Protein AF-Q1WCI8-F1 (afdb_monomer_lite)

Secondary structure (DSSP, 8-state):
-HHHHHIIIIITHHHHHHGGGPPPSS-GGGSPPPPTTTS-SS-HHHHHHIIIIIHHHHHHHHHHHHHHHHHHTT--TTTTTTTHHHHH-SS---EE-TTS-EE-HHHHHHHHHHHHHHHHHHHHHHHHHHHHHHT-SSS-HHHH-S--HHHHHHHHHHHHHHHHHHHSTTHHHHT--

Structure (mmCIF, N/CA/C/O backbone):
data_AF-Q1WCI8-F1
#
_entry.id   AF-Q1WCI8-F1
#
loop_
_atom_site.group_PDB
_atom_site.id
_atom_site.type_symbol
_atom_site.label_atom_id
_atom_site.label_alt_id
_atom_site.label_comp_id
_atom_site.label_asym_id
_atom_site.label_entity_id
_atom_site.label_seq_id
_atom_site.pdbx_PDB_ins_code
_atom_site.Cartn_x
_atom_site.Cartn_y
_atom_site.Cartn_z
_atom_site.occupancy
_atom_site.B_iso_or_equiv
_atom_site.auth_seq_id
_atom_site.auth_comp_id
_atom_site.auth_asym_id
_atom_site.auth_atom_id
_atom_site.pdbx_PDB_model_num
ATOM 1 N N . THR A 1 1 ? 6.109 9.963 -5.063 1.00 59.97 1 THR A N 1
ATOM 2 C CA . THR A 1 1 ? 5.629 11.138 -4.290 1.00 59.97 1 THR A CA 1
ATOM 3 C C . THR A 1 1 ? 4.158 11.397 -4.529 1.00 59.97 1 THR A C 1
ATOM 5 O O . THR A 1 1 ? 3.443 11.562 -3.556 1.00 59.97 1 THR A O 1
ATOM 8 N N . ILE A 1 2 ? 3.682 11.377 -5.778 1.00 84.00 2 ILE A N 1
ATOM 9 C CA . ILE A 1 2 ? 2.245 11.486 -6.087 1.00 84.00 2 ILE A CA 1
ATOM 10 C C . ILE A 1 2 ? 1.453 10.314 -5.484 1.00 84.00 2 ILE A C 1
ATOM 12 O O . ILE A 1 2 ? 0.431 10.540 -4.853 1.00 84.00 2 ILE A O 1
ATOM 16 N N . THR A 1 3 ? 1.985 9.091 -5.558 1.00 84.44 3 THR A N 1
ATOM 17 C CA . THR A 1 3 ? 1.388 7.896 -4.933 1.00 84.44 3 THR A CA 1
ATOM 18 C C . THR A 1 3 ? 1.138 8.038 -3.430 1.00 84.44 3 THR A C 1
ATOM 20 O O . THR A 1 3 ? 0.106 7.590 -2.954 1.00 84.44 3 THR A O 1
ATOM 23 N N . ILE A 1 4 ? 2.025 8.721 -2.696 1.00 88.00 4 ILE A N 1
ATOM 24 C CA . ILE A 1 4 ? 1.842 8.993 -1.259 1.00 88.00 4 ILE A CA 1
ATOM 25 C C . ILE A 1 4 ? 0.639 9.919 -1.040 1.00 88.00 4 ILE A C 1
ATOM 27 O O . ILE A 1 4 ? -0.173 9.672 -0.159 1.00 88.00 4 ILE A O 1
ATOM 31 N N . LEU A 1 5 ? 0.479 10.950 -1.879 1.00 88.50 5 LEU A N 1
ATOM 32 C CA . LEU A 1 5 ? -0.687 11.836 -1.809 1.00 88.50 5 LEU A CA 1
ATOM 33 C C . LEU A 1 5 ? -1.985 11.087 -2.135 1.00 88.50 5 LEU A C 1
ATOM 35 O O . LEU A 1 5 ? -2.999 11.343 -1.497 1.00 88.50 5 LEU A O 1
ATOM 39 N N . CYS A 1 6 ? -1.959 10.161 -3.100 1.00 88.00 6 CYS A N 1
ATOM 40 C CA . CYS A 1 6 ? -3.107 9.308 -3.414 1.00 88.00 6 CYS A CA 1
ATOM 41 C C . CYS A 1 6 ? -3.495 8.398 -2.242 1.00 88.00 6 CYS A C 1
ATOM 43 O O . CYS A 1 6 ? -4.680 8.126 -2.066 1.00 88.00 6 CYS A O 1
ATOM 45 N N . THR A 1 7 ? -2.522 7.960 -1.441 1.00 88.56 7 THR A N 1
ATOM 46 C CA . THR A 1 7 ? -2.792 7.211 -0.211 1.00 88.56 7 THR A CA 1
ATOM 47 C C . THR A 1 7 ? -3.401 8.115 0.860 1.00 88.56 7 THR A C 1
ATOM 49 O O . THR A 1 7 ? -4.553 7.930 1.246 1.00 88.56 7 THR A O 1
ATOM 52 N N . ASP A 1 8 ? -2.676 9.158 1.272 1.00 89.69 8 ASP A N 1
ATOM 53 C CA . ASP A 1 8 ? -3.046 9.987 2.427 1.00 89.69 8 ASP A CA 1
ATOM 54 C C . ASP A 1 8 ? -4.336 10.800 2.207 1.00 89.69 8 ASP A C 1
ATOM 56 O O . ASP A 1 8 ? -5.112 11.020 3.138 1.00 89.69 8 ASP A O 1
ATOM 60 N N . LEU A 1 9 ? -4.558 11.286 0.980 1.00 89.00 9 LEU A N 1
ATOM 61 C CA . LEU A 1 9 ? -5.695 12.146 0.615 1.00 89.00 9 LEU A CA 1
ATOM 62 C C . LEU A 1 9 ? -6.752 11.428 -0.231 1.00 89.00 9 LEU A C 1
ATOM 64 O O . LEU A 1 9 ? -7.711 12.062 -0.669 1.00 89.00 9 LEU A O 1
ATOM 68 N N . GLY A 1 10 ? -6.564 10.142 -0.514 1.00 91.00 10 GLY A N 1
ATOM 69 C CA . GLY A 1 10 ? -7.487 9.354 -1.321 1.00 91.00 10 GLY A CA 1
ATOM 70 C C . GLY A 1 10 ? -7.951 8.133 -0.554 1.00 91.00 10 GLY A C 1
ATOM 71 O O . GLY A 1 10 ? -8.982 8.181 0.117 1.00 91.00 10 GLY A O 1
ATOM 72 N N . THR A 1 11 ? -7.178 7.053 -0.654 1.00 90.94 11 THR A N 1
ATOM 73 C CA . THR A 1 11 ? -7.577 5.720 -0.181 1.00 90.94 11 THR A CA 1
ATOM 74 C C . THR A 1 11 ? -7.832 5.677 1.321 1.00 90.94 11 THR A C 1
ATOM 76 O O . THR A 1 11 ? -8.821 5.092 1.747 1.00 90.94 11 THR A O 1
ATOM 79 N N . ASP A 1 12 ? -7.024 6.365 2.132 1.00 93.69 12 ASP A N 1
ATOM 80 C CA . ASP A 1 12 ? -7.094 6.225 3.592 1.00 93.69 12 ASP A CA 1
ATOM 81 C C . ASP A 1 12 ? -8.175 7.112 4.235 1.00 93.69 12 ASP A C 1
ATOM 83 O O . ASP A 1 12 ? -8.537 6.920 5.401 1.00 93.69 12 ASP A O 1
ATOM 87 N N . MET A 1 13 ? -8.751 8.066 3.492 1.00 93.31 13 MET A N 1
ATOM 88 C CA . MET A 1 13 ? -9.715 9.023 4.046 1.00 93.31 13 MET A CA 1
ATOM 89 C C . MET A 1 13 ? -11.018 8.355 4.499 1.00 93.31 13 MET A C 1
ATOM 91 O O . MET A 1 13 ? -11.470 8.571 5.628 1.00 93.31 13 MET A O 1
ATOM 95 N N . VAL A 1 14 ? -11.645 7.554 3.633 1.00 93.31 14 VAL A N 1
ATOM 96 C CA . VAL A 1 14 ? -12.941 6.920 3.931 1.00 93.31 14 VAL A CA 1
ATOM 97 C C . VAL A 1 14 ? -12.804 5.852 5.027 1.00 93.31 14 VAL A C 1
ATOM 99 O O . VAL A 1 14 ? -13.584 5.907 5.990 1.00 93.31 14 VAL A O 1
ATOM 102 N N . PRO A 1 15 ? -11.810 4.939 4.984 1.00 91.75 15 PRO A N 1
ATOM 103 C CA . PRO A 1 15 ? -11.540 4.005 6.073 1.00 91.75 15 PRO A CA 1
ATOM 104 C C . PRO A 1 15 ? -11.278 4.702 7.413 1.00 91.75 15 PRO A C 1
ATOM 106 O O . PRO A 1 15 ? -11.891 4.328 8.418 1.00 91.75 15 PRO A O 1
ATOM 109 N N . ALA A 1 16 ? -10.468 5.767 7.451 1.00 92.62 16 ALA A N 1
ATOM 110 C CA . ALA A 1 16 ? -10.179 6.488 8.692 1.00 92.62 16 ALA A CA 1
ATOM 111 C C . ALA A 1 16 ? -11.432 7.140 9.301 1.00 92.62 16 ALA A C 1
ATOM 113 O O . ALA A 1 16 ? -11.664 7.051 10.510 1.00 92.62 16 ALA A O 1
ATOM 114 N N . ILE A 1 17 ? -12.285 7.751 8.471 1.00 93.81 17 ILE A N 1
ATOM 115 C CA . ILE A 1 17 ? -13.561 8.329 8.920 1.00 93.81 17 ILE A CA 1
ATOM 116 C C . ILE A 1 17 ? -14.509 7.228 9.415 1.00 93.81 17 ILE A C 1
ATOM 118 O O . ILE A 1 17 ? -15.239 7.426 10.390 1.00 93.81 17 ILE A O 1
ATOM 122 N N . SER A 1 18 ? -14.483 6.047 8.794 1.00 93.50 18 SER A N 1
ATOM 123 C CA . SER A 1 18 ? -15.350 4.929 9.173 1.00 93.50 18 SER A CA 1
ATOM 124 C C . SER A 1 18 ? -15.115 4.429 10.606 1.00 93.50 18 SER A C 1
ATOM 126 O O . SER A 1 18 ? -16.066 3.991 11.262 1.00 93.50 18 SER A O 1
ATOM 128 N N . LEU A 1 19 ? -13.886 4.562 11.128 1.00 92.56 19 LEU A N 1
ATOM 129 C CA . LEU A 1 19 ? -13.537 4.196 12.506 1.00 92.56 19 LEU A CA 1
ATOM 130 C C . LEU A 1 19 ? -14.253 5.069 13.545 1.00 92.56 19 LEU A C 1
ATOM 132 O O . LEU A 1 19 ? -14.476 4.624 14.670 1.00 92.56 19 LEU A O 1
ATOM 136 N N . ALA A 1 20 ? -14.678 6.283 13.182 1.00 92.25 20 ALA A N 1
ATOM 137 C CA . ALA A 1 20 ? -15.455 7.142 14.076 1.00 92.25 20 ALA A CA 1
ATOM 138 C C . ALA A 1 20 ? -16.863 6.589 14.367 1.00 92.25 20 ALA A C 1
ATOM 140 O O . ALA A 1 20 ? -17.465 6.948 15.378 1.00 92.25 20 ALA A O 1
ATOM 141 N N . TYR A 1 21 ? -17.379 5.703 13.508 1.00 91.94 21 TYR A N 1
ATOM 142 C CA . TYR A 1 21 ? -18.686 5.057 13.671 1.00 91.94 21 TYR A CA 1
ATOM 143 C C . TYR A 1 21 ? -18.630 3.763 14.496 1.00 91.94 21 TYR A C 1
ATOM 145 O O . TYR A 1 21 ? -19.637 3.059 14.610 1.00 91.94 21 TYR A O 1
ATOM 153 N N . GLU A 1 22 ? -17.476 3.424 15.075 1.00 91.94 22 GLU A N 1
ATOM 154 C CA . GLU A 1 22 ? -17.360 2.249 15.929 1.00 91.94 22 GLU A CA 1
ATOM 155 C C . GLU A 1 22 ? -18.106 2.393 17.256 1.00 91.94 22 GLU A C 1
ATOM 157 O O . GLU A 1 22 ? -18.085 3.425 17.929 1.00 91.94 22 GLU A O 1
ATOM 162 N N . ALA A 1 23 ? -18.755 1.299 17.653 1.00 89.12 23 ALA A N 1
ATOM 163 C CA . ALA A 1 23 ? -19.421 1.207 18.940 1.00 89.12 23 ALA A CA 1
ATOM 164 C C . ALA A 1 23 ? -18.402 0.963 20.061 1.00 89.12 23 ALA A C 1
ATOM 166 O O . ALA A 1 23 ? -17.340 0.376 19.853 1.00 89.12 23 ALA A O 1
ATOM 167 N N . ALA A 1 24 ? -18.759 1.361 21.281 1.00 87.56 24 ALA A N 1
ATOM 168 C CA . ALA A 1 24 ? -17.915 1.137 22.446 1.00 87.56 24 ALA A CA 1
ATOM 169 C C . ALA A 1 24 ? -17.620 -0.364 22.664 1.00 87.56 24 ALA A C 1
ATOM 171 O O . ALA A 1 24 ? -18.528 -1.192 22.674 1.00 87.56 24 ALA A O 1
ATOM 172 N N . GLU A 1 25 ? -16.347 -0.707 22.888 1.00 89.00 25 GLU A N 1
ATOM 173 C CA . GLU A 1 25 ? -15.892 -2.083 23.180 1.00 89.00 25 GLU A CA 1
ATOM 174 C C . GLU A 1 25 ? -16.331 -2.592 24.562 1.00 89.00 25 GLU A C 1
ATOM 176 O O . GLU A 1 25 ? -16.392 -3.794 24.815 1.00 89.00 25 GLU A O 1
ATOM 181 N N . SER A 1 26 ? -16.609 -1.677 25.486 1.00 87.94 26 SER A N 1
ATOM 182 C CA . SER A 1 26 ? -17.020 -1.981 26.853 1.00 87.94 26 SER A CA 1
ATOM 183 C C . SER A 1 26 ? -17.935 -0.885 27.374 1.00 87.94 26 SER A C 1
ATOM 185 O O . SER A 1 26 ? -18.001 0.196 26.794 1.00 87.94 26 SER A O 1
ATOM 187 N N . ASP A 1 27 ? -18.586 -1.124 28.508 1.00 89.81 27 ASP A N 1
ATOM 188 C CA . ASP A 1 27 ? -19.422 -0.125 29.173 1.00 89.81 27 ASP A CA 1
ATOM 189 C C . ASP A 1 27 ? -18.587 1.086 29.636 1.00 89.81 27 ASP A C 1
ATOM 191 O O . ASP A 1 27 ? -17.989 1.095 30.715 1.00 89.81 27 ASP A O 1
ATOM 195 N N . ILE A 1 28 ? -18.513 2.107 28.778 1.00 89.06 28 ILE A N 1
ATOM 196 C CA . ILE A 1 28 ? -17.742 3.328 29.031 1.00 89.06 28 ILE A CA 1
ATOM 197 C C . ILE A 1 28 ? -18.357 4.178 30.144 1.00 89.06 28 ILE A C 1
ATOM 199 O O . ILE A 1 28 ? -17.630 4.928 30.790 1.00 89.06 28 ILE A O 1
ATOM 203 N N . MET A 1 29 ? -19.659 4.028 30.411 1.00 91.62 29 MET A N 1
ATOM 204 C CA . MET A 1 29 ? -20.374 4.811 31.423 1.00 91.62 29 MET A CA 1
ATOM 205 C C . MET A 1 29 ? -20.050 4.350 32.848 1.00 91.62 29 MET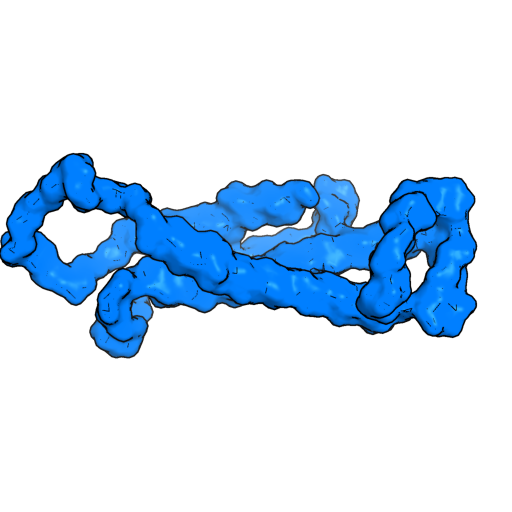 A C 1
ATOM 207 O O . MET A 1 29 ? -20.248 5.103 33.797 1.00 91.62 29 MET A O 1
ATOM 211 N N . LYS A 1 30 ? -19.497 3.141 33.008 1.00 91.25 30 LYS A N 1
ATOM 212 C CA . LYS A 1 30 ? -18.965 2.642 34.288 1.00 91.25 30 LYS A CA 1
ATOM 213 C C . LYS A 1 30 ? -17.542 3.115 34.591 1.00 91.25 30 LYS A C 1
ATOM 215 O O . LYS A 1 30 ? -17.049 2.895 35.697 1.00 91.25 30 LYS A O 1
ATOM 220 N N . ARG A 1 31 ? -16.848 3.724 33.627 1.00 91.12 31 ARG A N 1
ATOM 221 C CA . ARG A 1 31 ? -15.456 4.159 33.782 1.00 91.12 31 ARG A CA 1
ATOM 222 C C . ARG A 1 31 ? -15.393 5.592 34.317 1.00 91.12 31 ARG A C 1
ATOM 224 O O . ARG A 1 31 ? -16.173 6.449 33.922 1.00 91.12 31 ARG A O 1
ATOM 231 N N . GLN A 1 32 ? -14.418 5.868 35.183 1.00 92.56 32 GLN A N 1
ATOM 232 C CA . GLN A 1 32 ? -14.145 7.230 35.651 1.00 92.56 32 GLN A CA 1
ATOM 233 C C . GLN A 1 32 ? -13.672 8.148 34.500 1.00 92.56 32 GLN A C 1
ATOM 235 O O . GLN A 1 32 ? -13.045 7.658 33.552 1.00 92.56 32 GLN A O 1
ATOM 240 N N . PRO A 1 33 ? -13.916 9.473 34.581 1.00 93.38 33 PRO A N 1
ATOM 241 C CA . PRO A 1 33 ? -13.426 10.436 33.597 1.00 93.38 33 PRO A CA 1
ATOM 242 C C . PRO A 1 33 ? -11.901 10.382 33.421 1.00 93.38 33 PRO A C 1
ATOM 244 O O . PRO A 1 33 ? -11.158 10.180 34.381 1.00 93.38 33 PRO A O 1
ATOM 247 N N . ARG A 1 34 ? -11.426 10.582 32.185 1.00 94.31 34 ARG A N 1
ATOM 248 C CA . ARG A 1 34 ? -9.991 10.533 31.848 1.00 94.31 34 ARG A CA 1
ATOM 249 C C . ARG A 1 34 ? -9.190 11.621 32.569 1.00 94.31 34 ARG A C 1
ATOM 251 O O . ARG A 1 34 ? -9.660 12.752 32.694 1.00 94.31 34 ARG A O 1
ATOM 258 N N . ASN A 1 35 ? -7.943 11.326 32.940 1.00 95.06 35 ASN A N 1
ATOM 259 C CA . ASN A 1 35 ? -7.039 12.337 33.487 1.00 95.06 35 ASN A CA 1
ATOM 260 C C . ASN A 1 35 ? -6.269 13.042 32.348 1.00 95.06 35 ASN A C 1
ATOM 262 O O . ASN A 1 35 ? -5.475 12.389 31.674 1.00 95.06 35 ASN A O 1
ATOM 266 N N . PRO A 1 36 ? -6.410 14.366 32.140 1.00 91.38 36 PRO A N 1
ATOM 267 C CA . PRO A 1 36 ? -5.785 15.065 31.011 1.00 91.38 36 PRO A CA 1
ATOM 268 C C . PRO A 1 36 ? -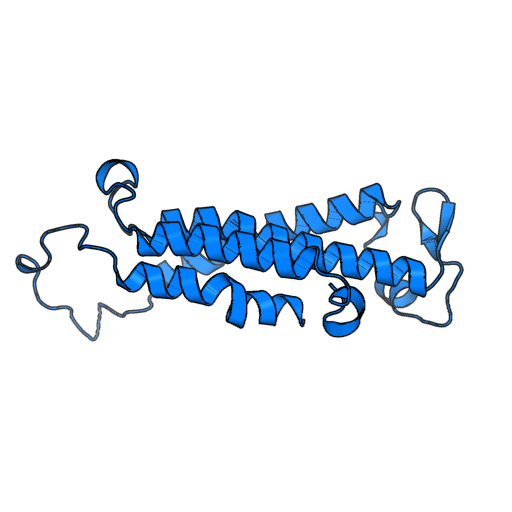4.248 15.103 31.063 1.00 91.38 36 PRO A C 1
ATOM 270 O O . PRO A 1 36 ? -3.602 15.344 30.038 1.00 91.38 36 PRO A O 1
ATOM 273 N N . LEU A 1 37 ? -3.641 14.880 32.233 1.00 91.94 37 LEU A N 1
ATOM 274 C CA . LEU A 1 37 ? -2.187 14.879 32.403 1.00 91.94 37 LEU A CA 1
ATOM 275 C C . LEU A 1 37 ? -1.572 13.512 32.093 1.00 91.94 37 LEU A C 1
ATOM 277 O O . LEU A 1 37 ? -0.517 13.464 31.468 1.00 91.94 37 LEU A O 1
ATOM 281 N N . ARG A 1 38 ? -2.238 12.420 32.490 1.00 88.88 38 ARG A N 1
ATOM 282 C CA . ARG A 1 38 ? -1.732 11.044 32.327 1.00 88.88 38 ARG A CA 1
ATOM 283 C C . ARG A 1 38 ? -2.296 10.332 31.091 1.00 88.88 38 ARG A C 1
ATOM 285 O O . ARG A 1 38 ? -1.544 9.687 30.370 1.00 88.88 38 ARG A O 1
ATOM 292 N N . ASP A 1 39 ? -3.588 10.489 30.808 1.00 90.69 39 ASP A N 1
ATOM 293 C CA . ASP A 1 39 ? -4.294 9.805 29.718 1.00 90.69 39 ASP A CA 1
ATOM 294 C C . ASP A 1 39 ? -4.331 10.680 28.455 1.00 90.69 39 ASP A C 1
ATOM 296 O O . ASP A 1 39 ? -5.348 11.293 28.097 1.00 90.69 39 ASP A O 1
ATOM 300 N N . LYS A 1 40 ? -3.178 10.772 27.787 1.00 92.81 40 LYS A N 1
ATOM 301 C CA . LYS A 1 40 ? -3.037 11.469 26.502 1.00 92.81 40 LYS A CA 1
ATOM 302 C C . LYS A 1 40 ? -3.710 10.686 25.370 1.00 92.81 40 LYS A C 1
ATOM 304 O O . LYS A 1 40 ? -3.772 9.460 25.407 1.00 92.81 40 LYS A O 1
ATOM 309 N N . LEU A 1 41 ? -4.199 11.410 24.359 1.00 90.62 41 LEU A N 1
ATOM 310 C CA . LEU A 1 41 ? -4.828 10.812 23.173 1.00 90.62 41 LEU A CA 1
ATOM 311 C C . LEU A 1 41 ? -3.813 10.010 22.347 1.00 90.62 41 LEU A C 1
ATOM 313 O O . LEU A 1 41 ? -4.094 8.885 21.945 1.00 90.62 41 LEU A O 1
ATOM 317 N N . VAL A 1 42 ? -2.629 10.592 22.157 1.00 94.12 42 VAL A N 1
ATOM 318 C CA . VAL A 1 42 ? -1.462 9.958 21.541 1.00 94.12 42 VAL A CA 1
ATOM 319 C C . VAL A 1 42 ? -0.429 9.759 22.641 1.00 94.12 42 VAL A C 1
ATOM 321 O O . VAL A 1 42 ? -0.057 10.710 23.329 1.00 94.12 42 VAL A O 1
ATOM 324 N N . ASN A 1 43 ? -0.012 8.514 22.843 1.00 94.19 43 ASN A N 1
ATOM 325 C CA . ASN A 1 43 ? 0.997 8.136 23.824 1.00 94.19 43 ASN A CA 1
ATOM 326 C C . ASN A 1 43 ? 2.145 7.385 23.137 1.00 94.19 43 ASN A C 1
ATOM 328 O O . ASN A 1 43 ? 2.024 6.932 22.000 1.00 94.19 43 ASN A O 1
ATOM 332 N N . GLU A 1 44 ? 3.255 7.220 23.852 1.00 94.25 44 GLU A N 1
ATOM 333 C CA . GLU A 1 44 ? 4.430 6.485 23.365 1.00 94.25 44 GLU A CA 1
ATOM 334 C C . GLU A 1 44 ? 4.104 5.040 22.956 1.00 94.25 44 GLU A C 1
ATOM 336 O O . GLU A 1 44 ? 4.684 4.515 22.013 1.00 94.25 44 GLU A O 1
ATOM 341 N N . ARG A 1 45 ? 3.124 4.410 23.621 1.00 92.75 45 ARG A N 1
ATOM 342 C CA . ARG A 1 45 ? 2.691 3.039 23.320 1.00 92.75 45 ARG A CA 1
ATOM 343 C C . ARG A 1 45 ? 2.020 2.951 21.952 1.00 92.75 45 ARG A C 1
ATOM 345 O O . ARG A 1 45 ? 2.299 2.023 21.205 1.00 92.75 45 ARG A O 1
ATOM 352 N N . LEU A 1 46 ? 1.169 3.923 21.620 1.00 93.62 46 LEU A N 1
ATOM 353 C CA . LEU A 1 46 ? 0.518 4.018 20.317 1.00 93.62 46 LEU A CA 1
ATOM 354 C C . LEU A 1 46 ? 1.552 4.265 19.219 1.00 93.62 46 LEU A C 1
ATOM 356 O O . LEU A 1 46 ? 1.517 3.580 18.206 1.00 93.62 46 LEU A O 1
ATOM 360 N N . ILE A 1 47 ? 2.516 5.161 19.454 1.00 94.88 47 ILE A N 1
ATOM 361 C CA . ILE A 1 47 ? 3.619 5.405 18.512 1.00 94.88 47 ILE A CA 1
ATOM 362 C C . ILE A 1 47 ? 4.452 4.131 18.312 1.00 94.88 47 ILE A C 1
ATOM 364 O O . ILE A 1 47 ? 4.761 3.775 17.180 1.00 94.88 47 ILE A O 1
ATOM 368 N N . SER A 1 48 ? 4.779 3.416 19.391 1.00 95.75 48 SER A N 1
ATOM 369 C CA . SER A 1 48 ? 5.580 2.190 19.326 1.00 95.75 48 SER A CA 1
ATOM 370 C C . SER A 1 48 ? 4.893 1.070 18.540 1.00 95.75 48 SER A C 1
ATOM 372 O O . SER A 1 48 ? 5.566 0.392 17.768 1.00 95.75 48 SER A O 1
ATOM 374 N N . ILE A 1 49 ? 3.579 0.887 18.698 1.00 94.62 49 ILE A N 1
ATOM 375 C CA . ILE A 1 49 ? 2.821 -0.124 17.946 1.00 94.62 49 ILE A CA 1
ATOM 376 C C . ILE A 1 49 ? 2.665 0.301 16.481 1.00 94.62 49 ILE A C 1
ATOM 378 O O . ILE A 1 49 ? 2.989 -0.477 15.586 1.00 94.62 49 ILE A O 1
ATOM 382 N N . ALA A 1 50 ? 2.220 1.537 16.235 1.00 93.00 50 ALA A N 1
ATOM 383 C CA . ALA A 1 50 ? 1.937 2.020 14.887 1.00 93.00 50 ALA A CA 1
ATOM 384 C C . ALA A 1 50 ? 3.212 2.134 14.040 1.00 93.00 50 ALA A C 1
ATOM 386 O O . ALA A 1 50 ? 3.329 1.464 13.022 1.00 93.00 50 ALA A O 1
ATOM 387 N N . TYR A 1 51 ? 4.204 2.917 14.475 1.00 93.25 51 TYR A N 1
ATOM 388 C CA . TYR A 1 51 ? 5.431 3.129 13.699 1.00 93.25 51 TYR A CA 1
ATOM 389 C C . TYR A 1 51 ? 6.432 1.984 13.845 1.00 93.25 51 TYR A C 1
ATOM 391 O O . TYR A 1 51 ? 7.115 1.641 12.886 1.00 93.25 51 TYR A O 1
ATOM 399 N N . GLY A 1 52 ? 6.554 1.408 15.043 1.00 92.94 52 GLY A N 1
ATOM 400 C CA . GLY A 1 52 ? 7.609 0.437 15.337 1.00 92.94 52 GLY A CA 1
ATOM 401 C C . GLY A 1 52 ? 7.288 -0.993 14.912 1.00 92.94 52 GLY A C 1
ATOM 402 O O . GLY A 1 52 ? 8.209 -1.749 14.614 1.00 92.94 52 GLY A O 1
ATOM 403 N N . GLN A 1 53 ? 6.010 -1.380 14.893 1.00 93.62 53 GLN A N 1
ATOM 404 C CA . GLN A 1 53 ? 5.605 -2.758 14.602 1.00 93.62 53 GLN A CA 1
ATOM 405 C C . GLN A 1 53 ? 4.813 -2.835 13.302 1.00 93.62 53 GLN A C 1
ATOM 407 O O . GLN A 1 53 ? 5.300 -3.403 12.328 1.00 93.62 53 GLN A O 1
ATOM 412 N N . ILE A 1 54 ? 3.618 -2.240 13.267 1.00 94.44 54 ILE A N 1
ATOM 413 C CA . ILE A 1 54 ? 2.710 -2.379 12.124 1.00 94.44 54 ILE A CA 1
ATOM 414 C C . ILE A 1 54 ? 3.301 -1.694 10.890 1.00 94.44 54 ILE A C 1
ATOM 416 O O . ILE A 1 54 ? 3.473 -2.340 9.860 1.00 94.44 54 ILE A 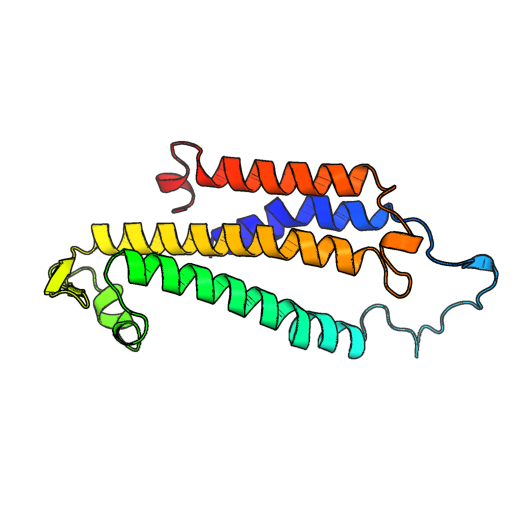O 1
ATOM 420 N N . GLY A 1 55 ? 3.723 -0.436 11.017 1.00 94.31 55 GLY A N 1
ATOM 421 C CA . GLY A 1 55 ? 4.324 0.328 9.926 1.00 94.31 55 GLY A CA 1
ATOM 422 C C . GLY A 1 55 ? 5.591 -0.318 9.361 1.00 94.31 55 GLY A C 1
ATOM 423 O O . GLY A 1 55 ? 5.812 -0.284 8.155 1.00 94.31 55 GLY A O 1
ATOM 424 N N . MET A 1 56 ? 6.390 -0.993 10.195 1.00 96.31 56 MET A N 1
ATOM 425 C CA . MET A 1 56 ? 7.558 -1.744 9.718 1.00 96.31 56 MET A CA 1
ATOM 426 C C . MET A 1 56 ? 7.154 -2.955 8.871 1.00 96.31 56 MET A C 1
ATOM 428 O O . MET A 1 56 ? 7.770 -3.206 7.839 1.00 96.31 56 MET A O 1
ATOM 432 N N . ILE A 1 57 ? 6.108 -3.687 9.266 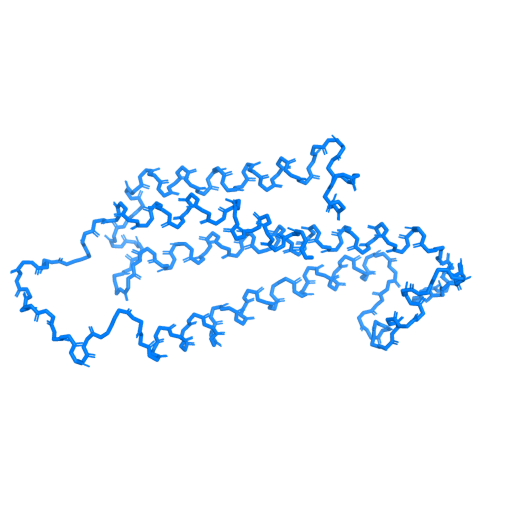1.00 95.38 57 ILE A N 1
ATOM 433 C CA . ILE A 1 57 ? 5.583 -4.817 8.483 1.00 95.38 57 ILE A CA 1
ATOM 434 C C . ILE A 1 57 ? 5.009 -4.317 7.150 1.00 95.38 57 ILE A C 1
ATOM 436 O O . ILE A 1 57 ? 5.285 -4.910 6.108 1.00 95.38 57 ILE A O 1
ATOM 440 N N . GLN A 1 58 ? 4.272 -3.203 7.167 1.00 94.75 58 GLN A N 1
ATOM 441 C CA . GLN A 1 58 ? 3.737 -2.575 5.956 1.00 94.75 58 GLN A CA 1
ATOM 442 C C . GLN A 1 58 ? 4.856 -2.129 5.005 1.00 94.75 58 GLN A C 1
ATOM 444 O O . GLN A 1 58 ? 4.813 -2.435 3.813 1.00 94.75 58 GLN A O 1
ATOM 449 N N . ALA A 1 59 ? 5.897 -1.476 5.532 1.00 94.88 59 ALA A N 1
ATOM 450 C CA . ALA A 1 59 ? 7.051 -1.051 4.745 1.00 94.88 59 ALA A CA 1
ATOM 451 C C . ALA A 1 59 ? 7.761 -2.245 4.093 1.00 94.88 59 ALA A C 1
ATOM 453 O O . ALA A 1 59 ? 8.081 -2.198 2.907 1.00 94.88 59 ALA A O 1
ATOM 454 N N . LEU A 1 60 ? 7.969 -3.335 4.841 1.00 95.88 60 LEU A N 1
ATOM 455 C CA . LEU A 1 60 ? 8.561 -4.561 4.303 1.00 95.88 60 LEU A CA 1
ATOM 456 C C . LEU A 1 60 ? 7.699 -5.182 3.196 1.00 95.88 60 LEU A C 1
ATOM 458 O O . LEU A 1 60 ? 8.253 -5.626 2.194 1.00 95.88 60 LEU A O 1
ATOM 462 N N . GLY A 1 61 ? 6.369 -5.172 3.338 1.00 95.06 61 GLY A N 1
ATOM 463 C CA . GLY A 1 61 ? 5.443 -5.627 2.295 1.00 95.06 61 GLY A CA 1
ATOM 464 C C . GLY A 1 61 ? 5.558 -4.809 1.004 1.00 95.06 61 GLY A C 1
ATOM 465 O O . GLY A 1 61 ? 5.700 -5.379 -0.078 1.00 95.06 61 GLY A O 1
ATOM 466 N N . GLY A 1 62 ? 5.607 -3.479 1.120 1.00 94.81 62 GLY A N 1
ATOM 467 C CA . GLY A 1 62 ? 5.804 -2.593 -0.031 1.00 94.81 62 GLY A CA 1
ATOM 468 C C . GLY A 1 62 ? 7.163 -2.794 -0.711 1.00 94.81 62 GLY A C 1
ATOM 469 O O . GLY A 1 62 ? 7.233 -2.931 -1.934 1.00 94.81 62 GLY A O 1
ATOM 470 N N . PHE A 1 63 ? 8.253 -2.875 0.064 1.00 95.00 63 PHE A N 1
ATOM 471 C CA . PHE A 1 63 ? 9.586 -3.157 -0.485 1.00 95.00 63 PHE A CA 1
ATOM 472 C C . PHE A 1 63 ? 9.666 -4.540 -1.134 1.00 95.00 63 PHE A C 1
ATOM 474 O O . PHE A 1 63 ? 10.351 -4.700 -2.142 1.00 95.00 63 PHE A O 1
ATOM 481 N N . PHE A 1 64 ? 8.955 -5.530 -0.597 1.00 96.00 64 PHE A N 1
ATOM 482 C CA . PHE A 1 64 ? 8.866 -6.847 -1.211 1.00 96.00 64 PHE A CA 1
ATOM 483 C C . PHE A 1 64 ? 8.235 -6.767 -2.607 1.00 96.00 64 PHE A C 1
ATOM 485 O O . PHE A 1 64 ? 8.847 -7.238 -3.562 1.00 96.00 64 PHE A O 1
ATOM 492 N N . ALA A 1 65 ? 7.082 -6.104 -2.754 1.00 95.44 65 ALA A N 1
ATOM 493 C CA . ALA A 1 65 ? 6.450 -5.903 -4.061 1.00 95.44 65 ALA A CA 1
ATOM 494 C C . ALA A 1 65 ? 7.375 -5.157 -5.043 1.00 95.44 65 ALA A C 1
ATOM 496 O O . ALA A 1 65 ? 7.513 -5.565 -6.194 1.00 95.44 65 ALA A O 1
ATOM 497 N N . TYR A 1 66 ? 8.071 -4.119 -4.571 1.00 94.06 66 TYR A N 1
ATOM 498 C CA . TYR A 1 66 ? 9.057 -3.372 -5.358 1.00 94.06 66 TYR A CA 1
ATOM 499 C C . TYR A 1 66 ? 10.177 -4.273 -5.907 1.00 94.06 66 TYR A C 1
ATOM 501 O O . TYR A 1 66 ? 10.472 -4.246 -7.102 1.00 94.06 66 TYR A O 1
ATOM 509 N N . PHE A 1 67 ? 10.782 -5.104 -5.053 1.00 94.69 67 PHE A N 1
ATOM 510 C CA . PHE A 1 67 ? 11.850 -6.012 -5.473 1.00 94.69 67 PHE A CA 1
ATOM 511 C C . PHE A 1 67 ? 11.361 -7.118 -6.405 1.00 94.69 67 PHE A C 1
ATOM 513 O O . PHE A 1 67 ? 12.098 -7.496 -7.311 1.00 94.69 67 PHE A O 1
ATOM 520 N N . VAL A 1 68 ? 10.141 -7.624 -6.208 1.00 95.94 68 VAL A N 1
ATOM 521 C CA . VAL A 1 68 ? 9.550 -8.650 -7.077 1.00 95.94 68 VAL A CA 1
ATOM 522 C C . VAL A 1 68 ? 9.354 -8.111 -8.493 1.00 95.94 68 VAL A C 1
ATOM 524 O O . VAL A 1 68 ? 9.845 -8.727 -9.434 1.00 95.94 68 VAL A O 1
ATOM 527 N N . ILE A 1 69 ? 8.735 -6.936 -8.651 1.00 95.50 69 ILE A N 1
ATOM 528 C CA . ILE A 1 69 ? 8.503 -6.346 -9.979 1.00 95.50 69 ILE A CA 1
ATOM 529 C C . ILE A 1 69 ? 9.826 -6.069 -10.701 1.00 95.50 69 ILE A C 1
ATOM 531 O O . ILE A 1 69 ? 9.952 -6.371 -11.887 1.00 95.50 69 ILE A O 1
ATOM 535 N N . LEU A 1 70 ? 10.839 -5.542 -10.007 1.00 94.06 70 LEU A N 1
ATOM 536 C CA . LEU A 1 70 ? 12.150 -5.308 -10.621 1.00 94.06 70 LEU A CA 1
ATOM 537 C C . LEU A 1 70 ? 12.858 -6.605 -11.010 1.00 94.06 70 LEU A C 1
ATOM 539 O O . LEU A 1 70 ? 13.400 -6.682 -12.111 1.00 94.06 70 LEU A O 1
ATOM 543 N N . ALA A 1 71 ? 12.813 -7.626 -10.152 1.00 94.50 71 ALA A N 1
ATOM 544 C CA . ALA A 1 71 ? 13.428 -8.917 -10.435 1.00 94.50 71 ALA A CA 1
ATOM 545 C C . ALA A 1 71 ? 12.777 -9.607 -11.642 1.00 94.50 71 ALA A C 1
ATOM 547 O O . ALA A 1 71 ? 13.489 -10.138 -12.493 1.00 94.50 71 ALA A O 1
ATOM 548 N N . GLU A 1 72 ? 11.447 -9.554 -11.753 1.00 94.06 72 GLU A N 1
ATOM 549 C CA . GLU A 1 72 ? 10.707 -10.093 -12.902 1.00 94.06 72 GLU A CA 1
ATOM 550 C C . GLU A 1 72 ? 11.018 -9.345 -14.208 1.00 94.06 72 GLU A C 1
ATOM 552 O O . GLU A 1 72 ? 11.017 -9.952 -15.276 1.00 94.06 72 GLU A O 1
ATOM 557 N N . ASN A 1 73 ? 11.355 -8.053 -14.124 1.00 92.81 73 ASN A N 1
ATOM 558 C CA . ASN A 1 73 ? 11.794 -7.238 -15.261 1.00 92.81 73 ASN A CA 1
ATOM 559 C C . ASN A 1 73 ? 13.315 -7.285 -15.506 1.00 92.81 73 ASN A C 1
ATOM 561 O O . ASN A 1 73 ? 13.823 -6.506 -16.304 1.00 92.81 73 ASN A O 1
ATOM 565 N N . GLY A 1 74 ? 14.055 -8.177 -14.843 1.00 91.50 74 GLY A N 1
ATOM 566 C CA . GLY A 1 74 ? 15.474 -8.411 -15.128 1.00 91.50 74 GLY A CA 1
ATOM 567 C C . GLY A 1 74 ? 16.472 -7.760 -14.164 1.00 91.50 74 GLY A C 1
ATOM 568 O O . GLY A 1 74 ? 17.670 -8.047 -14.225 1.00 91.50 74 GLY A O 1
ATOM 569 N N . PHE A 1 75 ? 16.007 -6.929 -13.229 1.00 93.69 75 PHE A N 1
ATOM 570 C CA . PHE A 1 75 ? 16.847 -6.245 -12.246 1.00 93.69 75 PHE A CA 1
ATOM 571 C C . PHE A 1 75 ? 16.816 -6.966 -10.893 1.00 93.69 75 PHE A C 1
ATOM 573 O O . PHE A 1 75 ? 15.951 -6.721 -10.050 1.00 93.69 75 PHE A O 1
ATOM 580 N N . LEU A 1 76 ? 17.787 -7.855 -10.660 1.00 93.12 76 LEU A N 1
ATOM 581 C CA . LEU A 1 76 ? 17.882 -8.601 -9.403 1.00 93.12 76 LEU A CA 1
ATOM 582 C C . LEU A 1 76 ? 18.158 -7.667 -8.208 1.00 93.12 76 LEU A C 1
ATOM 584 O O . LEU A 1 76 ? 18.940 -6.721 -8.341 1.00 93.12 76 LEU A O 1
ATOM 588 N N . PRO A 1 77 ? 17.636 -7.965 -6.999 1.00 91.75 77 PRO A N 1
ATOM 589 C CA . PRO A 1 77 ? 17.816 -7.107 -5.825 1.00 91.75 77 PRO A CA 1
ATOM 590 C C . PRO A 1 77 ? 19.275 -6.821 -5.446 1.00 91.75 77 PRO A C 1
ATOM 592 O O . PRO A 1 77 ? 19.579 -5.745 -4.936 1.00 91.75 77 PRO A O 1
ATOM 595 N N . SER A 1 78 ? 20.192 -7.754 -5.719 1.00 90.38 78 SER A N 1
ATOM 596 C CA . SER A 1 78 ? 21.632 -7.564 -5.500 1.00 90.38 78 SER A CA 1
ATOM 597 C C . SER A 1 78 ? 22.244 -6.519 -6.434 1.00 90.38 78 SER A C 1
ATOM 599 O O . SER A 1 78 ? 23.159 -5.808 -6.025 1.00 90.38 78 SER A O 1
ATOM 601 N N . TYR A 1 79 ? 21.737 -6.411 -7.664 1.00 88.56 79 TYR A N 1
ATOM 602 C CA . TYR A 1 79 ? 22.205 -5.459 -8.668 1.00 88.56 79 TYR A CA 1
ATOM 603 C C . TYR A 1 79 ? 21.651 -4.049 -8.425 1.00 88.56 79 TYR A C 1
ATOM 605 O O . TYR A 1 79 ? 22.288 -3.075 -8.793 1.00 88.56 79 TYR A O 1
ATOM 613 N N . LEU A 1 80 ? 20.510 -3.911 -7.740 1.00 89.31 80 LEU A N 1
ATOM 614 C CA . LEU A 1 80 ? 19.869 -2.615 -7.464 1.00 89.31 80 LEU A CA 1
ATOM 615 C C . LEU A 1 80 ? 20.656 -1.702 -6.505 1.00 89.31 80 LEU A C 1
ATOM 617 O O . LEU A 1 80 ? 20.377 -0.503 -6.400 1.00 89.31 80 LEU A O 1
ATOM 621 N N . VAL A 1 81 ? 21.634 -2.232 -5.771 1.00 90.75 81 VAL A N 1
ATOM 622 C CA . VAL A 1 81 ? 22.387 -1.439 -4.795 1.00 90.75 81 VAL A CA 1
ATOM 623 C C . VAL A 1 81 ? 23.395 -0.547 -5.522 1.00 90.75 81 VAL A C 1
ATOM 625 O O . VAL A 1 81 ? 24.400 -1.013 -6.043 1.00 90.75 81 VAL A O 1
ATOM 628 N N . GLY A 1 82 ? 23.144 0.765 -5.521 1.00 88.38 82 GLY A N 1
ATOM 629 C CA . GLY A 1 82 ? 24.067 1.770 -6.068 1.00 88.38 82 GLY A CA 1
ATOM 630 C C . GLY A 1 82 ? 23.808 2.184 -7.520 1.00 88.38 82 GLY A C 1
ATOM 631 O O . GLY A 1 82 ? 24.434 3.133 -7.986 1.00 88.38 82 GLY A O 1
ATOM 632 N N . ILE A 1 83 ? 22.836 1.578 -8.210 1.00 90.94 83 ILE A N 1
ATOM 633 C CA . ILE A 1 83 ? 22.538 1.893 -9.623 1.00 90.94 83 ILE A CA 1
ATOM 634 C C . ILE A 1 83 ? 21.821 3.228 -9.833 1.00 90.94 83 ILE A C 1
ATOM 636 O O . ILE A 1 83 ? 21.669 3.661 -10.969 1.00 90.94 83 ILE A O 1
ATOM 640 N N . ARG A 1 84 ? 21.381 3.902 -8.762 1.00 91.94 84 ARG A N 1
ATOM 641 C CA . ARG A 1 84 ? 20.546 5.113 -8.836 1.00 91.94 84 ARG A CA 1
ATOM 642 C C . ARG A 1 84 ? 21.126 6.203 -9.742 1.00 91.94 84 ARG A C 1
ATOM 644 O O . ARG A 1 84 ? 20.375 6.817 -10.488 1.00 91.94 84 ARG A O 1
ATOM 651 N N . LEU A 1 85 ? 22.438 6.445 -9.677 1.00 90.75 85 LEU A N 1
ATOM 652 C CA . LEU A 1 85 ? 23.092 7.476 -10.494 1.00 90.75 85 LEU A CA 1
ATOM 653 C C . LEU A 1 85 ? 22.924 7.182 -11.988 1.00 90.75 85 LEU A C 1
ATOM 655 O O . LEU A 1 85 ? 22.490 8.050 -12.734 1.00 90.75 85 LEU A O 1
ATOM 659 N N . SER A 1 86 ? 23.195 5.943 -12.397 1.00 90.31 86 SER A N 1
ATOM 660 C CA . SER A 1 86 ? 23.029 5.491 -13.780 1.00 90.31 86 SER A CA 1
ATOM 661 C C . SER A 1 86 ? 21.556 5.344 -14.171 1.00 90.31 86 SER A C 1
ATOM 663 O O . SER A 1 86 ? 21.209 5.547 -15.330 1.00 90.31 86 SER A O 1
ATOM 665 N N . TRP A 1 87 ? 20.682 5.008 -13.216 1.00 92.12 87 TRP A N 1
ATOM 666 C CA . TRP A 1 87 ? 19.235 4.870 -13.402 1.00 92.12 87 TRP A CA 1
ATOM 667 C C . TRP A 1 87 ? 18.548 6.206 -13.716 1.00 92.12 87 TRP A C 1
ATOM 669 O O . TRP A 1 87 ? 17.713 6.285 -14.615 1.00 92.12 87 TRP A O 1
ATOM 679 N N . ASP A 1 88 ? 18.919 7.266 -12.994 1.00 92.56 88 ASP A N 1
ATOM 680 C CA . ASP A 1 88 ? 18.330 8.599 -13.148 1.00 92.56 88 ASP A CA 1
ATOM 681 C C . ASP A 1 88 ? 18.960 9.424 -14.283 1.00 92.56 88 ASP A C 1
ATOM 683 O O . ASP A 1 88 ? 18.358 10.410 -14.726 1.00 92.56 88 ASP A O 1
ATOM 687 N N . ASP A 1 89 ? 20.135 9.028 -14.781 1.00 92.12 89 ASP A N 1
ATOM 688 C CA . ASP A 1 89 ? 20.798 9.696 -15.899 1.00 92.12 89 ASP A CA 1
ATOM 689 C C . ASP A 1 89 ? 20.049 9.461 -17.223 1.00 92.12 89 ASP A C 1
ATOM 691 O O . ASP A 1 89 ? 19.854 8.329 -17.675 1.00 92.12 89 ASP A O 1
ATOM 695 N N . ARG A 1 90 ? 19.645 10.567 -17.858 1.00 92.00 90 ARG A N 1
ATOM 696 C CA . ARG A 1 90 ? 18.938 10.594 -19.149 1.00 92.00 90 ARG A CA 1
ATOM 697 C C . ARG A 1 90 ? 19.849 10.327 -20.342 1.00 92.00 90 ARG A C 1
ATOM 699 O O . ARG A 1 90 ? 19.356 10.006 -21.420 1.00 92.00 90 ARG A O 1
ATOM 706 N N . SER A 1 91 ? 21.155 10.530 -20.179 1.00 91.25 91 SER A N 1
ATOM 707 C CA . SER A 1 91 ? 22.129 10.329 -21.252 1.00 91.25 91 SER A CA 1
ATOM 708 C C . SER A 1 91 ? 22.451 8.849 -21.474 1.00 91.25 91 SER A C 1
ATOM 710 O O . SER A 1 91 ? 22.756 8.456 -22.600 1.00 91.25 91 SER A O 1
ATOM 712 N N . VAL A 1 92 ? 22.298 8.025 -20.434 1.00 89.25 92 VAL A N 1
ATOM 713 C CA . VAL A 1 92 ? 22.510 6.574 -20.473 1.00 89.25 92 VAL A CA 1
ATOM 714 C C . VAL A 1 92 ? 21.276 5.896 -21.069 1.00 89.25 92 VAL A C 1
ATOM 716 O O . VAL A 1 92 ? 20.178 5.979 -20.516 1.00 89.25 92 VAL A O 1
ATOM 719 N N . ASN A 1 93 ? 21.442 5.215 -22.202 1.00 90.38 93 ASN A N 1
ATOM 720 C CA . ASN A 1 93 ? 20.359 4.484 -22.882 1.00 90.38 93 ASN A CA 1
ATOM 721 C C . ASN A 1 93 ? 20.670 2.995 -23.085 1.00 90.38 93 ASN A C 1
ATOM 723 O O . ASN A 1 93 ? 19.933 2.288 -23.764 1.00 90.38 93 ASN A O 1
ATOM 727 N N . ASP A 1 94 ? 21.756 2.547 -22.476 1.00 91.69 94 ASP A N 1
ATOM 728 C CA . ASP A 1 94 ? 22.385 1.244 -22.609 1.00 91.69 94 ASP A CA 1
ATOM 729 C C . ASP A 1 94 ? 22.668 0.631 -21.228 1.00 91.69 94 ASP A C 1
ATOM 731 O O . ASP A 1 94 ? 23.639 -0.101 -21.053 1.00 91.69 94 ASP A O 1
ATOM 735 N N . LEU A 1 95 ? 21.826 0.930 -20.226 1.00 90.62 95 LEU A N 1
ATOM 736 C CA . LEU A 1 95 ? 22.002 0.364 -18.889 1.00 90.62 95 LEU A CA 1
ATOM 737 C C . LEU A 1 95 ? 21.764 -1.149 -18.942 1.00 90.62 95 LEU A C 1
ATOM 739 O O . LEU A 1 95 ? 20.678 -1.587 -19.320 1.00 90.62 95 LEU A O 1
ATOM 743 N N . GLU A 1 96 ? 22.770 -1.918 -18.541 1.00 91.88 96 GLU A N 1
ATOM 744 C CA . GLU A 1 96 ? 22.703 -3.376 -18.501 1.00 91.88 96 GLU A CA 1
ATOM 745 C C . GLU A 1 96 ? 21.903 -3.857 -17.279 1.00 91.88 96 GLU A C 1
ATOM 747 O O . GLU A 1 96 ? 22.047 -3.321 -16.178 1.00 91.88 96 GLU A O 1
ATOM 752 N N . ASP A 1 97 ? 21.040 -4.852 -17.466 1.00 92.12 97 ASP A N 1
ATOM 753 C CA . ASP A 1 97 ? 20.353 -5.544 -16.375 1.00 92.12 97 ASP A CA 1
ATOM 754 C C . ASP A 1 97 ? 21.150 -6.766 -15.876 1.00 92.12 97 ASP A C 1
ATOM 756 O O . ASP A 1 97 ? 22.289 -7.010 -16.271 1.00 92.12 97 ASP A O 1
ATOM 760 N N . SER A 1 98 ? 20.569 -7.566 -14.977 1.00 92.12 98 SER A N 1
ATOM 761 C CA . SER A 1 98 ? 21.257 -8.757 -14.452 1.00 92.12 98 SER A CA 1
ATOM 762 C C . SER A 1 98 ? 21.355 -9.919 -15.449 1.00 92.12 98 SER A C 1
ATOM 764 O O . SER A 1 98 ? 22.074 -10.885 -15.188 1.00 92.12 98 SER A O 1
ATOM 766 N N . TYR A 1 99 ? 20.630 -9.847 -16.565 1.00 91.69 99 TYR A N 1
ATOM 767 C CA . TYR A 1 99 ? 20.583 -10.857 -17.620 1.00 91.69 99 TYR A CA 1
ATOM 768 C C . TYR A 1 99 ? 21.362 -10.438 -18.879 1.00 91.69 99 TYR A C 1
ATOM 770 O O . TYR A 1 99 ? 21.401 -11.202 -19.844 1.00 91.69 99 TYR A O 1
ATOM 778 N N . GLY A 1 100 ? 21.999 -9.263 -18.871 1.00 90.62 100 GLY A N 1
ATOM 779 C CA . GLY A 1 100 ? 22.778 -8.729 -19.988 1.00 90.62 100 GLY A CA 1
ATOM 780 C C . GLY A 1 100 ? 21.956 -7.975 -21.040 1.00 90.62 100 GLY A C 1
ATOM 781 O O . GLY A 1 100 ? 22.433 -7.766 -22.156 1.00 90.62 100 GLY A O 1
ATOM 782 N N . GLN A 1 101 ? 20.713 -7.591 -20.736 1.00 92.69 101 GLN A N 1
ATOM 783 C CA . GLN A 1 101 ? 19.877 -6.782 -21.628 1.00 92.69 101 GLN A CA 1
ATOM 784 C C . GLN A 1 101 ? 20.157 -5.295 -21.419 1.00 92.69 101 GLN A C 1
ATOM 786 O O . GLN A 1 101 ? 20.394 -4.853 -20.299 1.00 92.69 101 GLN A O 1
ATOM 791 N N . GLN A 1 102 ? 20.087 -4.512 -22.494 1.00 93.62 102 GLN A N 1
ATOM 792 C CA . GLN A 1 102 ? 20.279 -3.064 -22.451 1.00 93.62 102 GLN A CA 1
ATOM 793 C C . GLN A 1 102 ? 18.938 -2.335 -22.417 1.00 93.62 102 GLN A C 1
ATOM 795 O O . GLN A 1 102 ? 18.071 -2.571 -23.259 1.00 93.62 102 GLN A O 1
ATOM 800 N N . TRP A 1 103 ? 18.798 -1.415 -21.466 1.00 93.56 103 TRP A N 1
ATOM 801 C CA . TRP A 1 103 ? 17.569 -0.674 -21.228 1.00 93.56 103 TRP A CA 1
ATOM 802 C C . TRP A 1 103 ? 17.736 0.825 -21.498 1.00 93.56 103 TRP A C 1
ATOM 804 O O . TRP A 1 103 ? 18.608 1.495 -20.934 1.00 93.56 103 TRP A O 1
ATOM 814 N N . THR A 1 104 ? 16.826 1.376 -22.306 1.00 94.38 104 THR A N 1
ATOM 815 C CA . THR A 1 104 ? 16.735 2.826 -22.550 1.00 94.38 104 THR A CA 1
ATOM 816 C C . THR A 1 104 ? 16.190 3.573 -21.328 1.00 94.38 104 THR A C 1
ATOM 818 O O . THR A 1 104 ? 15.577 2.978 -20.440 1.00 94.38 104 THR A O 1
ATOM 821 N N . TYR A 1 105 ? 16.387 4.895 -21.253 1.00 91.81 105 TYR A N 1
ATOM 822 C CA . TYR A 1 105 ? 15.855 5.702 -20.143 1.00 91.81 105 TYR A CA 1
ATOM 823 C C . TYR A 1 105 ? 14.335 5.558 -19.970 1.00 91.81 105 TYR A C 1
ATOM 825 O O . TYR A 1 105 ? 13.860 5.307 -18.863 1.00 91.81 105 TYR A O 1
ATOM 833 N N . GLU A 1 106 ? 13.577 5.648 -21.064 1.00 90.12 106 GLU A N 1
ATOM 834 C CA . GLU A 1 106 ? 12.111 5.568 -21.029 1.00 90.12 106 GLU A CA 1
ATOM 835 C C . GLU A 1 106 ? 11.624 4.198 -20.542 1.00 90.12 106 GLU A C 1
ATOM 837 O O . GLU A 1 106 ? 10.762 4.126 -19.668 1.00 90.12 106 GLU A O 1
ATOM 842 N N . GLN A 1 107 ? 12.220 3.102 -21.024 1.00 91.38 107 GLN A N 1
ATOM 843 C CA . GLN A 1 107 ? 11.842 1.752 -20.589 1.00 91.38 107 GLN A CA 1
ATOM 844 C C . GLN A 1 107 ? 12.072 1.547 -19.086 1.00 91.38 107 GLN A C 1
ATOM 846 O O . GLN A 1 107 ? 11.211 1.000 -18.399 1.00 91.38 107 GLN A O 1
ATOM 851 N N . ARG A 1 108 ? 13.198 2.040 -18.552 1.00 92.19 108 ARG A N 1
ATOM 852 C CA . ARG A 1 108 ? 13.503 1.968 -17.112 1.00 92.19 108 ARG A CA 1
ATOM 853 C C . ARG A 1 108 ? 12.506 2.765 -16.284 1.00 92.19 10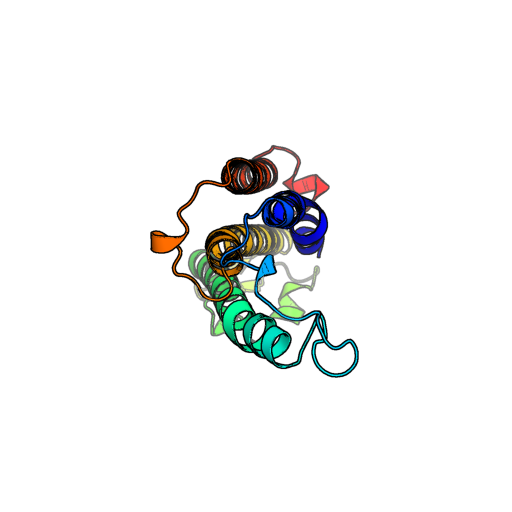8 ARG A C 1
ATOM 855 O O . ARG A 1 108 ? 12.043 2.289 -15.251 1.00 92.19 108 ARG A O 1
ATOM 862 N N . LYS A 1 109 ? 12.136 3.961 -16.747 1.00 91.94 109 LYS A N 1
ATOM 863 C CA . LYS A 1 109 ? 11.147 4.797 -16.059 1.00 91.94 109 LYS A CA 1
ATOM 864 C C . LYS A 1 109 ? 9.743 4.200 -16.092 1.00 91.94 109 LYS A C 1
ATOM 866 O O . LYS A 1 109 ? 9.050 4.308 -15.089 1.00 91.94 109 LYS A O 1
ATOM 871 N N . ILE A 1 110 ? 9.354 3.501 -17.159 1.00 91.06 110 ILE A N 1
ATOM 872 C CA . ILE A 1 110 ? 8.089 2.748 -17.189 1.00 91.06 110 ILE A CA 1
ATOM 873 C C . ILE A 1 110 ? 8.079 1.663 -16.104 1.00 91.06 110 ILE A C 1
ATOM 875 O O . ILE A 1 110 ? 7.117 1.573 -15.343 1.00 91.06 110 ILE A O 1
ATOM 879 N N . VAL A 1 111 ? 9.161 0.885 -15.977 1.00 92.94 111 VAL A N 1
ATOM 880 C CA . VAL A 1 111 ? 9.279 -0.131 -14.916 1.00 92.94 111 VAL A CA 1
ATOM 881 C C . VAL A 1 111 ? 9.264 0.517 -13.529 1.00 92.94 111 VAL A C 1
ATOM 883 O O . VAL A 1 111 ? 8.593 0.025 -12.627 1.00 92.94 111 VAL A O 1
ATOM 886 N N . GLU A 1 112 ? 9.944 1.651 -13.349 1.00 92.00 112 GLU A N 1
ATOM 887 C CA . GLU A 1 112 ? 9.924 2.402 -12.088 1.00 92.00 112 GLU A CA 1
ATOM 888 C C . GLU A 1 112 ? 8.517 2.895 -11.719 1.00 92.00 112 GLU A C 1
ATOM 890 O O . GLU A 1 112 ? 8.115 2.776 -10.561 1.00 92.00 112 GLU A O 1
ATOM 895 N N . PHE A 1 113 ? 7.741 3.407 -12.680 1.00 90.94 113 PHE A N 1
ATOM 896 C CA . PHE A 1 113 ? 6.352 3.800 -12.433 1.00 90.94 113 PHE A CA 1
ATOM 897 C C . PHE A 1 113 ? 5.485 2.592 -12.080 1.00 90.94 113 PHE A C 1
ATOM 899 O O . PHE A 1 113 ? 4.794 2.637 -11.065 1.00 90.94 113 PHE A O 1
ATOM 906 N N . ALA A 1 114 ? 5.629 1.470 -12.791 1.00 91.12 114 ALA A N 1
ATOM 907 C CA . ALA A 1 114 ? 4.959 0.223 -12.425 1.00 91.12 114 ALA A CA 1
ATOM 908 C C . ALA A 1 114 ? 5.318 -0.234 -10.996 1.00 91.12 114 ALA A C 1
ATOM 910 O O . ALA A 1 114 ? 4.454 -0.706 -10.255 1.00 91.12 114 ALA A O 1
ATOM 911 N N . CYS A 1 115 ? 6.567 -0.035 -10.564 1.00 93.12 115 CYS A N 1
ATOM 912 C CA . CYS A 1 115 ? 6.993 -0.314 -9.192 1.00 93.12 115 CYS A CA 1
ATOM 913 C C . CYS A 1 115 ? 6.330 0.617 -8.169 1.00 93.12 115 CYS A C 1
ATOM 915 O O . CYS A 1 115 ? 5.929 0.158 -7.100 1.00 93.12 115 CYS A O 1
ATOM 917 N N . HIS A 1 116 ? 6.192 1.912 -8.471 1.00 91.56 116 HIS A N 1
ATOM 918 C CA . HIS A 1 116 ? 5.466 2.846 -7.605 1.00 91.56 116 HIS A CA 1
ATOM 919 C C . HIS A 1 116 ? 3.997 2.444 -7.440 1.00 91.56 116 HIS A C 1
ATOM 921 O O . HIS A 1 116 ? 3.462 2.530 -6.333 1.00 91.56 116 HIS A O 1
ATOM 927 N N . THR A 1 117 ? 3.373 1.967 -8.512 1.00 91.62 117 THR A N 1
ATOM 928 C CA . THR A 1 117 ? 1.982 1.501 -8.535 1.00 91.62 117 THR A CA 1
ATOM 929 C C . THR A 1 117 ? 1.814 0.205 -7.761 1.00 91.62 117 THR A C 1
ATOM 931 O O . THR A 1 117 ? 0.928 0.108 -6.915 1.00 91.62 117 THR A O 1
ATOM 934 N N . ALA A 1 118 ? 2.712 -0.761 -7.955 1.00 93.12 118 ALA A N 1
ATOM 935 C CA . ALA A 1 118 ? 2.728 -1.996 -7.176 1.00 93.12 118 ALA A CA 1
ATOM 936 C C . ALA A 1 118 ? 2.944 -1.727 -5.678 1.00 93.12 118 ALA A C 1
ATOM 938 O O . ALA A 1 118 ? 2.263 -2.320 -4.841 1.00 93.12 118 ALA A O 1
ATOM 939 N N . PHE A 1 119 ? 3.837 -0.794 -5.328 1.00 94.12 119 PHE A N 1
ATOM 940 C CA . PHE A 1 119 ? 4.033 -0.371 -3.942 1.00 94.12 119 PHE A CA 1
ATOM 941 C C . PHE A 1 119 ? 2.760 0.274 -3.378 1.00 94.12 119 PHE A C 1
ATOM 943 O O . PHE A 1 119 ? 2.330 -0.082 -2.286 1.00 94.12 119 PHE A O 1
ATOM 950 N N . PHE A 1 120 ? 2.124 1.181 -4.124 1.00 93.12 120 PHE A N 1
ATOM 951 C CA . PHE A 1 120 ? 0.862 1.817 -3.734 1.00 93.12 120 PHE A CA 1
ATOM 952 C C . PHE A 1 120 ? -0.248 0.786 -3.478 1.00 93.12 120 PHE A C 1
ATOM 954 O O . PHE A 1 120 ? -0.866 0.799 -2.415 1.00 93.12 120 PHE A O 1
ATOM 961 N N . VAL A 1 121 ? -0.449 -0.162 -4.398 1.00 93.25 121 VAL A N 1
ATOM 962 C CA . VAL A 1 121 ? -1.428 -1.247 -4.229 1.00 93.25 121 VAL A CA 1
ATOM 963 C C . VAL A 1 121 ? -1.069 -2.125 -3.029 1.00 93.25 121 VAL A C 1
ATOM 965 O O . VAL A 1 121 ? -1.953 -2.506 -2.265 1.00 93.25 121 VAL A O 1
ATOM 968 N N . SER A 1 122 ? 0.218 -2.409 -2.805 1.00 95.06 122 SER A N 1
ATOM 969 C CA . SER A 1 122 ? 0.658 -3.146 -1.619 1.00 95.06 122 SER A CA 1
ATOM 970 C C . SER A 1 122 ? 0.296 -2.423 -0.322 1.00 95.06 122 SER A C 1
ATOM 972 O O . SER A 1 122 ? -0.061 -3.104 0.637 1.00 95.06 122 SER A O 1
ATOM 974 N N . ILE A 1 123 ? 0.383 -1.087 -0.275 1.00 94.00 123 ILE A N 1
ATOM 975 C CA . ILE A 1 123 ? -0.027 -0.295 0.894 1.00 94.00 123 ILE A CA 1
ATOM 976 C C . ILE A 1 123 ? -1.533 -0.431 1.138 1.00 94.00 123 ILE A C 1
ATOM 978 O O . ILE A 1 123 ? -1.931 -0.748 2.254 1.00 94.00 123 ILE A O 1
ATOM 982 N N . VAL A 1 124 ? -2.362 -0.315 0.100 1.00 94.88 124 VAL A N 1
ATOM 983 C CA . VAL A 1 124 ? -3.821 -0.510 0.214 1.00 94.88 124 VAL A CA 1
ATOM 984 C C . VAL A 1 124 ? -4.163 -1.906 0.756 1.00 94.88 124 VAL A C 1
ATOM 986 O O . VAL A 1 124 ? -4.974 -2.056 1.665 1.00 94.88 124 VAL A O 1
ATOM 989 N N . VAL A 1 125 ? -3.491 -2.954 0.268 1.00 95.19 125 VAL A N 1
ATOM 990 C CA . VAL A 1 125 ? -3.732 -4.333 0.733 1.00 95.19 125 VAL A CA 1
ATOM 991 C C . VAL A 1 125 ? -3.397 -4.508 2.217 1.00 95.19 125 VAL A C 1
ATOM 993 O O . VAL A 1 125 ? -4.154 -5.149 2.950 1.00 95.19 125 VAL A O 1
ATOM 996 N N . VAL A 1 126 ? -2.272 -3.960 2.688 1.00 95.75 126 VAL A N 1
ATOM 997 C CA . VAL A 1 126 ? -1.918 -4.056 4.115 1.00 95.75 126 VAL A CA 1
ATOM 998 C C . VAL A 1 126 ? -2.791 -3.153 4.990 1.00 95.75 126 VAL A C 1
ATOM 1000 O O . VAL A 1 126 ? -3.011 -3.494 6.156 1.00 95.75 126 VAL A O 1
ATOM 1003 N N . GLN A 1 127 ? -3.349 -2.070 4.439 1.00 94.69 127 GLN A N 1
ATOM 1004 C CA . GLN A 1 127 ? -4.304 -1.216 5.147 1.00 94.69 127 GLN A CA 1
ATOM 1005 C C . GLN A 1 127 ? -5.627 -1.910 5.443 1.00 94.69 127 GLN A C 1
ATOM 1007 O O . GLN A 1 127 ? -6.221 -1.642 6.486 1.00 94.69 127 GLN A O 1
ATOM 1012 N N . TRP A 1 128 ? -6.045 -2.903 4.654 1.00 93.19 128 TRP A N 1
ATOM 1013 C CA . TRP A 1 128 ? -7.209 -3.715 5.024 1.00 93.19 128 TRP A CA 1
ATOM 1014 C C . TRP A 1 128 ? -7.015 -4.407 6.373 1.00 93.19 128 TRP A C 1
ATOM 1016 O O . TRP A 1 128 ? -7.925 -4.448 7.205 1.00 93.19 128 TRP A O 1
ATOM 1026 N N . ALA A 1 129 ? -5.817 -4.952 6.601 1.00 94.19 129 ALA A N 1
ATOM 1027 C CA . ALA A 1 129 ? -5.480 -5.596 7.861 1.00 94.19 129 ALA A CA 1
ATOM 1028 C C . ALA A 1 129 ? -5.336 -4.567 8.990 1.00 94.19 129 ALA A C 1
ATOM 1030 O O . ALA A 1 129 ? -5.859 -4.801 10.082 1.00 94.19 129 ALA A O 1
ATOM 1031 N N . ASP A 1 130 ? -4.686 -3.429 8.730 1.00 94.25 130 ASP A N 1
ATOM 1032 C CA . ASP A 1 130 ? -4.549 -2.362 9.726 1.00 94.25 130 ASP A CA 1
ATOM 1033 C C . ASP A 1 130 ? -5.909 -1.819 10.170 1.00 94.25 130 ASP A C 1
ATOM 1035 O O . ASP A 1 130 ? -6.169 -1.726 11.366 1.00 94.25 130 ASP A O 1
ATOM 1039 N N . LEU A 1 131 ? -6.838 -1.585 9.239 1.00 93.38 131 LEU A N 1
ATOM 1040 C CA . LEU A 1 131 ? -8.188 -1.120 9.549 1.00 93.38 131 LEU A CA 1
ATOM 1041 C C . LEU A 1 131 ? -8.935 -2.101 10.464 1.00 93.38 131 LEU A C 1
ATOM 1043 O O . LEU A 1 131 ? -9.601 -1.694 11.421 1.00 93.38 131 LEU A O 1
ATOM 1047 N N . ILE A 1 132 ? -8.807 -3.405 10.200 1.00 92.44 132 ILE A N 1
ATOM 1048 C CA . ILE A 1 132 ? -9.428 -4.457 11.014 1.00 92.44 132 ILE A CA 1
ATOM 1049 C C . ILE A 1 132 ? -8.804 -4.516 12.415 1.00 92.44 132 ILE A C 1
ATOM 1051 O O . ILE A 1 132 ? -9.528 -4.728 13.390 1.00 92.44 132 ILE A O 1
ATOM 1055 N N . ILE A 1 133 ? -7.491 -4.314 12.538 1.00 93.00 133 ILE A N 1
ATOM 1056 C CA . ILE A 1 133 ? -6.786 -4.305 13.828 1.00 93.00 133 ILE A CA 1
ATOM 1057 C C . ILE A 1 133 ? -7.116 -3.026 14.614 1.00 93.00 133 ILE A C 1
ATOM 1059 O O . ILE A 1 133 ? -7.430 -3.094 15.802 1.00 93.00 133 ILE A O 1
ATOM 1063 N N . CYS A 1 134 ? -7.127 -1.867 13.957 1.00 92.31 134 CYS A N 1
ATOM 1064 C CA . CYS A 1 134 ? -7.423 -0.562 14.548 1.00 92.31 134 CYS A CA 1
ATOM 1065 C C . CYS A 1 134 ? -8.888 -0.405 14.988 1.00 92.31 134 CYS A C 1
ATOM 1067 O O . CYS A 1 134 ? -9.182 0.429 15.850 1.00 92.31 134 CYS A O 1
ATOM 1069 N N . LYS A 1 135 ? -9.799 -1.236 14.463 1.00 91.00 135 LYS A N 1
ATOM 1070 C CA . LYS A 1 135 ? -11.209 -1.307 14.880 1.00 91.00 135 LYS A CA 1
ATOM 1071 C C . LYS A 1 135 ? -11.384 -1.576 16.379 1.00 91.00 135 LYS A C 1
ATOM 1073 O O . LYS A 1 135 ? -12.342 -1.086 16.974 1.00 91.00 135 LYS A O 1
ATOM 1078 N N . THR A 1 136 ? -10.503 -2.370 16.988 1.00 91.44 136 THR A N 1
ATOM 1079 C CA . THR A 1 136 ? -10.607 -2.771 18.400 1.00 91.44 136 THR A CA 1
ATOM 1080 C C . THR A 1 136 ? -9.271 -2.635 19.113 1.00 91.44 136 THR A C 1
ATOM 1082 O O . THR A 1 136 ? -8.275 -3.217 18.703 1.00 91.44 136 THR A O 1
ATOM 1085 N N . ARG A 1 137 ? -9.245 -1.925 20.242 1.00 88.81 137 ARG A N 1
ATOM 1086 C CA . ARG A 1 137 ? -8.041 -1.732 21.062 1.00 88.81 137 ARG A CA 1
ATOM 1087 C C . ARG A 1 137 ? -7.794 -2.864 22.055 1.00 88.81 137 ARG A C 1
ATOM 1089 O O . ARG A 1 137 ? -6.670 -2.998 22.536 1.00 88.81 137 ARG A O 1
ATOM 1096 N N . ARG A 1 138 ? -8.828 -3.617 22.448 1.00 88.75 138 ARG A N 1
ATOM 1097 C CA . ARG A 1 138 ? -8.712 -4.719 23.422 1.00 88.75 138 ARG A CA 1
ATOM 1098 C C . ARG A 1 138 ? -9.470 -5.971 23.024 1.00 88.75 138 ARG A C 1
ATOM 1100 O O . ARG A 1 138 ? -8.946 -7.065 23.221 1.00 88.75 138 ARG A O 1
ATOM 1107 N N . ASN A 1 139 ? -10.702 -5.824 22.547 1.00 91.75 139 ASN A N 1
ATOM 1108 C CA . ASN A 1 139 ? -11.527 -6.981 22.217 1.00 91.75 139 ASN A CA 1
ATOM 1109 C C . ASN A 1 139 ? -11.019 -7.671 20.948 1.00 91.75 139 ASN A C 1
ATOM 1111 O O . ASN A 1 139 ? -10.395 -7.051 20.093 1.00 91.75 139 ASN A O 1
ATOM 1115 N N . SER A 1 140 ? -11.324 -8.960 20.803 1.00 91.31 140 SER A N 1
ATOM 1116 C CA . SER A 1 140 ? -11.079 -9.654 19.539 1.00 91.31 140 SER A CA 1
ATOM 1117 C C . SER A 1 140 ? -12.102 -9.232 18.480 1.00 91.31 140 SER A C 1
ATOM 1119 O O . SER A 1 140 ? -13.281 -9.030 18.788 1.00 91.31 140 SER A O 1
ATOM 1121 N N . VAL A 1 141 ? -11.686 -9.213 17.212 1.00 90.88 141 VAL A N 1
ATOM 1122 C CA . VAL A 1 141 ? -12.571 -8.987 16.056 1.00 90.88 141 VAL A CA 1
ATOM 1123 C C . VAL A 1 141 ? -13.738 -9.980 16.034 1.00 90.88 141 VAL A C 1
ATOM 1125 O O . VAL A 1 141 ? -14.853 -9.603 15.684 1.00 90.88 141 VAL A O 1
ATOM 1128 N N . PHE A 1 142 ? -13.535 -11.223 16.485 1.00 89.19 142 PHE A N 1
ATOM 1129 C CA . PHE A 1 142 ? -14.603 -12.228 16.562 1.00 89.19 142 PHE A CA 1
ATOM 1130 C C . PHE A 1 142 ? -15.625 -11.947 17.669 1.00 89.19 142 PHE A C 1
ATOM 1132 O O . PHE A 1 142 ? -16.785 -12.332 17.547 1.00 89.19 142 PHE A O 1
ATOM 1139 N N . GLN A 1 143 ? -15.211 -11.267 18.741 1.00 88.94 143 GLN A N 1
ATOM 1140 C CA . GLN A 1 143 ? -16.102 -10.876 19.835 1.00 88.94 143 GLN A CA 1
ATOM 1141 C C . GLN A 1 143 ? -16.892 -9.611 19.480 1.00 88.94 143 GLN A C 1
ATOM 1143 O O . GLN A 1 143 ? -18.092 -9.545 19.733 1.00 88.94 143 GLN A O 1
ATOM 1148 N N . GLN A 1 144 ? -16.231 -8.623 18.868 1.00 86.75 144 GLN A N 1
ATOM 1149 C CA . GLN A 1 144 ? -16.859 -7.358 18.472 1.00 86.75 144 GLN A CA 1
ATOM 1150 C C . GLN A 1 144 ? -17.729 -7.511 17.209 1.00 86.75 144 GLN A C 1
ATOM 1152 O O . GLN A 1 144 ? -18.796 -6.903 17.092 1.00 86.75 144 GLN A O 1
ATOM 1157 N N . GLY A 1 145 ? -17.283 -8.342 16.264 1.00 89.69 145 GLY A N 1
ATOM 1158 C CA . GLY A 1 145 ? -17.907 -8.567 14.963 1.00 89.69 145 GLY A CA 1
ATOM 1159 C C . GLY A 1 145 ? -17.759 -7.396 13.979 1.00 89.69 145 GLY A C 1
ATOM 1160 O O . GLY A 1 145 ? -17.560 -6.235 14.344 1.00 89.69 145 GLY A O 1
ATOM 1161 N N . MET A 1 146 ? -17.923 -7.684 12.686 1.00 88.81 146 MET A N 1
ATOM 1162 C CA . MET A 1 146 ? -17.929 -6.686 11.605 1.00 88.81 146 MET A CA 1
ATOM 1163 C C . MET A 1 146 ? -19.328 -6.084 11.393 1.00 88.81 146 MET A C 1
ATOM 1165 O O . MET A 1 146 ? -19.970 -6.289 10.369 1.00 88.81 146 MET A O 1
ATOM 1169 N N . ARG A 1 147 ? -19.845 -5.362 12.394 1.00 88.19 147 ARG A N 1
ATOM 1170 C CA . ARG A 1 147 ? -21.185 -4.738 12.320 1.00 88.19 147 ARG A CA 1
ATOM 1171 C C . ARG A 1 147 ? -21.196 -3.336 11.707 1.00 88.19 147 ARG A C 1
ATOM 1173 O O . ARG A 1 147 ? -22.257 -2.850 11.319 1.00 88.19 147 ARG A O 1
ATOM 1180 N N . ASN A 1 148 ? -20.039 -2.682 11.636 1.00 91.12 148 ASN A N 1
ATOM 1181 C CA . ASN A 1 148 ? -19.918 -1.334 11.095 1.00 91.12 148 ASN A CA 1
ATOM 1182 C C . ASN A 1 148 ? -20.005 -1.379 9.563 1.00 91.12 148 ASN A C 1
ATOM 1184 O O . ASN A 1 148 ? -19.043 -1.717 8.878 1.00 91.12 148 ASN A O 1
ATOM 1188 N N . LYS A 1 149 ? -21.189 -1.050 9.033 1.00 91.94 149 LYS A N 1
ATOM 1189 C CA . LYS A 1 149 ? -21.451 -1.035 7.587 1.00 91.94 149 LYS A CA 1
ATOM 1190 C C . LYS A 1 149 ? -20.623 0.020 6.855 1.00 91.94 149 LYS A C 1
ATOM 1192 O O . LYS A 1 149 ? -20.269 -0.204 5.706 1.00 91.94 149 LYS A O 1
ATOM 1197 N N . ILE A 1 150 ? -20.315 1.139 7.515 1.00 92.56 150 ILE A N 1
ATOM 1198 C CA . ILE A 1 150 ? -19.521 2.227 6.932 1.00 92.56 150 ILE A CA 1
ATOM 1199 C C . ILE A 1 150 ? -18.067 1.776 6.779 1.00 92.56 150 ILE A C 1
ATOM 1201 O O . ILE A 1 150 ? -17.458 2.065 5.760 1.00 92.56 150 ILE A O 1
ATOM 1205 N N . LEU A 1 151 ? -17.543 0.993 7.728 1.00 92.38 151 LEU A N 1
ATOM 1206 C CA . LEU A 1 151 ? -16.204 0.402 7.622 1.00 92.38 151 LEU A CA 1
ATOM 1207 C C . LEU A 1 151 ? -16.112 -0.600 6.471 1.00 92.38 151 LEU A C 1
ATOM 1209 O O . LEU A 1 151 ? -15.178 -0.541 5.680 1.00 92.38 151 LEU A O 1
ATOM 1213 N N . ILE A 1 152 ? -17.106 -1.482 6.333 1.00 92.56 152 ILE A N 1
ATOM 1214 C CA . ILE A 1 152 ? -17.152 -2.429 5.208 1.00 92.56 152 ILE A CA 1
ATOM 1215 C C . ILE A 1 152 ? -17.236 -1.673 3.877 1.00 92.56 152 ILE A C 1
ATOM 1217 O O . ILE A 1 152 ? -16.525 -2.012 2.939 1.00 92.56 152 ILE A O 1
ATOM 1221 N N . PHE A 1 153 ? -18.077 -0.637 3.800 1.00 93.69 153 PHE A N 1
ATOM 1222 C CA . PHE A 1 153 ? -18.154 0.228 2.624 1.00 93.69 153 PHE A CA 1
ATOM 1223 C C . PHE A 1 153 ? -16.814 0.911 2.325 1.00 93.69 153 PHE A C 1
ATOM 1225 O O . PHE A 1 153 ? -16.406 0.923 1.170 1.00 93.69 153 PHE A O 1
ATOM 1232 N N . GLY A 1 154 ? -16.114 1.403 3.352 1.00 93.00 154 GLY A N 1
ATOM 1233 C CA . GLY A 1 154 ? -14.790 2.007 3.219 1.00 93.00 154 GLY A CA 1
ATOM 1234 C C . GLY A 1 154 ? -13.771 1.061 2.589 1.00 93.00 154 GLY A C 1
ATOM 1235 O O . GLY A 1 154 ? -13.113 1.459 1.644 1.00 93.00 154 GLY A O 1
ATOM 1236 N N . LEU A 1 155 ? -13.715 -0.207 3.011 1.00 93.31 155 LEU A N 1
ATOM 1237 C CA . LEU A 1 155 ? -12.820 -1.205 2.397 1.00 93.31 155 LEU A CA 1
ATOM 1238 C C . LEU A 1 155 ? -13.111 -1.428 0.904 1.00 93.31 155 LEU A C 1
ATOM 1240 O O . LEU A 1 155 ? -12.194 -1.566 0.093 1.00 93.31 155 LEU A O 1
ATOM 1244 N N . PHE A 1 156 ? -14.392 -1.481 0.528 1.00 94.69 156 PHE A N 1
ATOM 1245 C CA . PHE A 1 156 ? -14.776 -1.628 -0.878 1.00 94.69 156 PHE A CA 1
ATOM 1246 C C . PHE A 1 156 ? -14.432 -0.387 -1.698 1.00 94.69 156 PHE A C 1
ATOM 1248 O O . PHE A 1 156 ? -13.937 -0.523 -2.814 1.00 94.69 156 PHE A O 1
ATOM 1255 N N . GLU A 1 157 ? -14.703 0.801 -1.161 1.00 94.38 157 GLU A N 1
ATOM 1256 C CA . GLU A 1 157 ? -14.408 2.074 -1.815 1.00 94.38 157 GLU A CA 1
ATOM 1257 C C . GLU A 1 157 ? -12.899 2.268 -1.995 1.00 94.38 157 GLU A C 1
ATOM 1259 O O . GLU A 1 157 ? -12.463 2.529 -3.112 1.00 94.38 157 GLU A O 1
ATOM 1264 N N . GLU A 1 158 ? -12.108 1.991 -0.960 1.00 94.00 158 GLU A N 1
ATOM 1265 C CA . GLU A 1 158 ? -10.646 2.035 -0.981 1.00 94.00 158 GLU A CA 1
ATOM 1266 C C . GLU A 1 158 ? -10.074 1.136 -2.090 1.00 94.00 158 GLU A C 1
ATOM 1268 O O . GLU A 1 158 ? -9.278 1.568 -2.927 1.00 94.00 158 GLU A O 1
ATOM 1273 N N . THR A 1 159 ? -10.544 -0.114 -2.149 1.00 93.94 159 THR A N 1
ATOM 1274 C CA . THR A 1 159 ? -10.126 -1.090 -3.167 1.00 93.94 159 THR A CA 1
ATOM 1275 C C . THR A 1 159 ? -10.536 -0.657 -4.572 1.00 93.94 159 THR A C 1
ATOM 1277 O O . THR A 1 159 ? -9.762 -0.788 -5.522 1.00 93.94 159 THR A O 1
ATOM 1280 N N . ALA A 1 160 ? -11.761 -0.147 -4.721 1.00 94.38 160 ALA A N 1
ATOM 1281 C CA . ALA A 1 160 ? -12.278 0.313 -6.002 1.00 94.38 160 ALA A CA 1
ATOM 1282 C C . ALA A 1 160 ? -11.519 1.547 -6.502 1.00 94.38 160 ALA A C 1
ATOM 1284 O O . ALA A 1 160 ? -11.200 1.616 -7.688 1.00 94.38 160 ALA A O 1
ATOM 1285 N N . LEU A 1 161 ? -11.185 2.486 -5.613 1.00 92.19 161 LEU A N 1
ATOM 1286 C CA . LEU A 1 161 ? -10.401 3.671 -5.938 1.00 92.19 161 LEU A CA 1
ATOM 1287 C C . LEU A 1 161 ? -8.975 3.288 -6.340 1.00 92.19 161 LEU A C 1
ATOM 1289 O O . LEU A 1 161 ? -8.484 3.772 -7.357 1.00 92.19 161 LEU A O 1
ATOM 1293 N N . ALA A 1 162 ? -8.334 2.373 -5.610 1.00 92.12 162 ALA A N 1
ATOM 1294 C CA . ALA A 1 162 ? -7.010 1.872 -5.967 1.00 92.12 162 ALA A CA 1
ATOM 1295 C C . ALA A 1 162 ? -7.005 1.193 -7.348 1.00 92.12 162 ALA A C 1
ATOM 1297 O O . ALA A 1 162 ? -6.135 1.469 -8.175 1.00 92.12 162 ALA A O 1
ATOM 1298 N N . ALA A 1 163 ? -8.011 0.359 -7.636 1.00 91.88 163 ALA A N 1
ATOM 1299 C CA . ALA A 1 163 ? -8.169 -0.269 -8.945 1.00 91.88 163 ALA A CA 1
ATOM 1300 C C . ALA A 1 163 ? -8.445 0.764 -10.052 1.00 91.88 163 ALA A C 1
ATOM 1302 O O . ALA A 1 163 ? -7.855 0.687 -11.126 1.00 91.88 163 ALA A O 1
ATOM 1303 N N . PHE A 1 164 ? -9.299 1.756 -9.793 1.00 91.12 164 PHE A N 1
ATOM 1304 C CA . PHE A 1 164 ? -9.584 2.839 -10.735 1.00 91.12 164 PHE A CA 1
ATOM 1305 C C . PHE A 1 164 ? -8.314 3.629 -11.071 1.00 91.12 164 PHE A C 1
ATOM 1307 O O . PHE A 1 164 ? -7.991 3.804 -12.241 1.00 91.12 164 PHE A O 1
ATOM 1314 N N . LEU A 1 165 ? -7.545 4.038 -10.059 1.00 88.31 165 LEU A N 1
ATOM 1315 C CA . LEU A 1 165 ? -6.295 4.772 -10.263 1.00 88.31 165 LEU A CA 1
ATOM 1316 C C . LEU A 1 165 ? -5.244 3.950 -11.021 1.00 88.31 165 LEU A C 1
ATOM 1318 O O . LEU A 1 165 ? -4.480 4.532 -11.783 1.00 88.31 165 LEU A O 1
ATOM 1322 N N . SER A 1 166 ? -5.220 2.626 -10.839 1.00 87.75 166 SER A N 1
ATOM 1323 C CA . SER A 1 166 ? -4.249 1.745 -11.498 1.00 87.75 166 SER A CA 1
ATOM 1324 C C . SER A 1 166 ? -4.621 1.385 -12.941 1.00 87.75 166 SER A C 1
ATOM 1326 O O . SER A 1 166 ? -3.727 1.218 -13.763 1.00 87.75 166 SER A O 1
ATOM 1328 N N . TYR A 1 167 ? -5.911 1.240 -13.262 1.00 87.69 167 TYR A N 1
ATOM 1329 C CA . TYR A 1 167 ? -6.352 0.723 -14.566 1.00 87.69 167 TYR A CA 1
ATOM 1330 C C . TYR A 1 167 ? -6.982 1.772 -15.487 1.00 87.69 167 TYR A C 1
ATOM 1332 O O . TYR A 1 167 ? -7.250 1.473 -16.654 1.00 87.69 167 TYR A O 1
ATOM 1340 N N . CYS A 1 168 ? -7.255 2.989 -15.010 1.00 88.00 168 CYS A N 1
ATOM 1341 C CA . CYS A 1 168 ? -7.861 4.003 -15.864 1.00 88.00 168 CYS A CA 1
ATOM 1342 C C . CYS A 1 168 ? -6.877 4.554 -16.909 1.00 88.00 168 CYS A C 1
ATOM 1344 O O . CYS A 1 168 ? -5.782 4.999 -16.562 1.00 88.00 168 CYS A O 1
ATOM 1346 N N . PRO A 1 169 ? -7.271 4.586 -18.196 1.00 81.88 169 PRO A N 1
ATOM 1347 C CA . PRO A 1 169 ? -6.412 5.096 -19.257 1.00 81.88 169 PRO A CA 1
ATOM 1348 C C . PRO A 1 169 ? -6.175 6.602 -19.082 1.00 81.88 169 PRO A C 1
ATOM 1350 O O . PRO A 1 169 ? -7.126 7.361 -18.882 1.00 81.88 169 PRO A O 1
ATOM 1353 N N . GLY A 1 170 ? -4.917 7.042 -19.178 1.00 79.88 170 GLY A N 1
ATOM 1354 C CA . GLY A 1 170 ? -4.505 8.436 -18.987 1.00 79.88 170 GLY A CA 1
ATOM 1355 C C . GLY A 1 170 ? -3.979 8.755 -17.583 1.00 79.88 170 GLY A C 1
ATOM 1356 O O . GLY A 1 170 ? -3.433 9.842 -17.372 1.00 79.88 170 GLY A O 1
ATOM 1357 N N . MET A 1 171 ? -4.097 7.822 -16.631 1.00 77.75 171 MET A N 1
ATOM 1358 C CA . MET A 1 171 ? -3.511 7.957 -15.289 1.00 77.75 171 MET A CA 1
ATOM 1359 C C . MET A 1 171 ? -1.983 7.797 -15.300 1.00 77.75 171 MET A C 1
ATOM 1361 O O . MET A 1 171 ? -1.292 8.449 -14.516 1.00 77.75 171 MET A O 1
ATOM 1365 N N . ASP A 1 172 ? -1.461 7.055 -16.274 1.00 74.56 172 ASP A N 1
ATOM 1366 C CA . ASP A 1 172 ? -0.040 6.916 -16.601 1.00 74.56 172 ASP A CA 1
ATOM 1367 C C . ASP A 1 172 ? 0.601 8.259 -16.981 1.00 74.56 172 ASP A C 1
ATOM 1369 O O . ASP A 1 172 ? 1.721 8.574 -16.575 1.00 74.56 172 ASP A O 1
ATOM 1373 N N . VAL A 1 173 ? -0.143 9.114 -17.687 1.00 73.12 173 VAL A N 1
ATOM 1374 C CA . VAL A 1 173 ? 0.316 10.457 -18.071 1.00 73.12 173 VAL A CA 1
ATOM 1375 C C . VAL A 1 173 ? 0.096 11.472 -16.946 1.00 73.12 173 VAL A C 1
ATOM 1377 O O . VAL A 1 173 ? 0.962 12.313 -16.693 1.00 73.12 173 VAL A O 1
ATOM 1380 N N . ALA A 1 174 ? -1.055 11.412 -16.267 1.00 69.94 174 ALA A N 1
ATOM 1381 C CA . ALA A 1 174 ? -1.453 12.405 -15.269 1.00 69.94 174 ALA A CA 1
ATOM 1382 C C . ALA A 1 174 ? -0.759 12.223 -13.910 1.00 69.94 174 ALA A C 1
ATOM 1384 O O . ALA A 1 174 ? -0.335 13.206 -13.300 1.00 69.94 174 ALA A O 1
ATOM 1385 N N . LEU A 1 175 ? -0.643 10.981 -13.432 1.00 67.88 175 LEU A N 1
ATOM 1386 C CA . LEU A 1 175 ? -0.093 10.662 -12.113 1.00 67.88 175 LEU A CA 1
ATOM 1387 C C . LEU A 1 175 ? 1.244 9.916 -12.174 1.00 67.88 175 LEU A C 1
ATOM 1389 O O . LEU A 1 175 ? 1.920 9.848 -11.145 1.00 67.88 175 LEU A O 1
ATOM 1393 N N . ARG A 1 176 ? 1.662 9.434 -13.358 1.00 67.12 176 ARG A N 1
ATOM 1394 C CA . ARG A 1 176 ? 2.858 8.585 -13.532 1.00 67.12 176 ARG A CA 1
ATOM 1395 C C . ARG A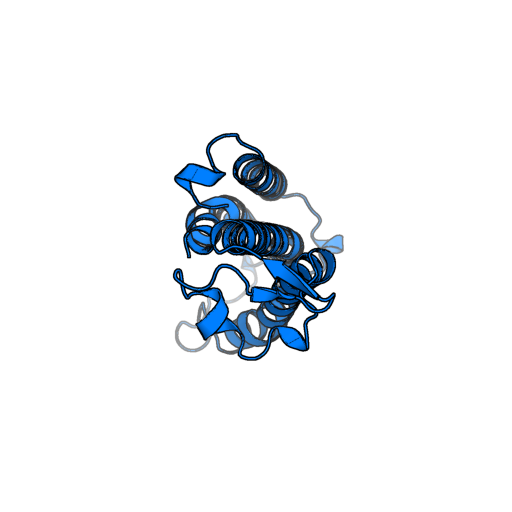 1 176 ? 2.807 7.351 -12.625 1.00 67.12 176 ARG A C 1
ATOM 1397 O O . ARG A 1 176 ? 3.756 7.065 -11.890 1.00 67.12 176 ARG A O 1
ATOM 1404 N N . ILE A 1 177 ? 1.643 6.707 -12.659 1.00 57.28 177 ILE A N 1
ATOM 1405 C CA . ILE A 1 177 ? 1.238 5.479 -11.967 1.00 57.28 177 ILE A CA 1
ATOM 1406 C C . ILE A 1 177 ? 0.857 4.475 -13.058 1.00 57.28 177 ILE A C 1
ATOM 1408 O O . ILE A 1 177 ? 0.235 4.930 -14.038 1.00 57.28 177 ILE A O 1
#

pLDDT: mean 90.88, std 5.68, range [57.28, 96.31]

Sequence (177 aa):
TITILCTDLGTDMVPAISLAYEAAESDIMKRQPRNPLRDKLVNERLISIAYGQIGMIQALGGFFAYFVILAENGFLPSYLVGIRLSWDDRSVNDLEDSYGQQWTYEQRKIVEFACHTAFFVSIVVVQWADLIICKTRRNSVFQQGMRNKILIFGLFEETALAAFLSYCPGMDVALRI

InterPro domains:
  IPR006068 Cation-transporting P-type ATPase, C-terminal [PF00689] (2-174)
  IPR023298 P-type ATPase, transmembrane domain superfamily [SSF81665] (2-175)
  IPR050510 Cation transport ATPase (P-type) [PTHR43294] (1-176)

Foldseek 3Di:
DLLVCCVVVNLVVLLVVLLVVADDPDDPVPDDDDDPVPDDPDDPVNCCCVVVPLVVVLVVQLVVLLQVLCVVVQAHPVNPPPCVVVLPDQVQQQDQGNVGGGHGNVRSLLSVLVSSLSSSVSNLVSVVVVSCVSSDPPDDCVVRDPPRPSNVVSNVSSNVSSVCCVPPPPNCVVRVD

Radius of gyration: 21.06 Å; chains: 1; bounding box: 46×27×58 Å

Organism: Ictalurus punctatus (NCBI:txid7998)